Protein AF-A0A3A4RQ75-F1 (afdb_monomer_lite)

Structure (mmCIF, N/CA/C/O backbone):
data_AF-A0A3A4RQ75-F1
#
_entry.id   AF-A0A3A4RQ75-F1
#
loop_
_atom_site.group_PDB
_atom_site.id
_atom_site.type_symbol
_atom_site.label_atom_id
_atom_site.label_alt_id
_atom_site.label_comp_id
_atom_site.label_asym_id
_atom_site.label_entity_id
_atom_site.label_seq_id
_atom_site.pdbx_PDB_ins_code
_atom_site.Cartn_x
_atom_site.Cartn_y
_atom_site.Cartn_z
_atom_site.occupancy
_atom_site.B_iso_or_equiv
_atom_site.auth_seq_id
_atom_site.auth_comp_id
_atom_site.auth_asym_id
_atom_site.auth_atom_id
_atom_site.pdbx_PDB_model_num
ATOM 1 N N . MET A 1 1 ? -3.845 3.903 -29.413 1.00 38.28 1 MET A N 1
ATOM 2 C CA . MET A 1 1 ? -3.637 4.191 -27.975 1.00 38.28 1 MET A CA 1
ATOM 3 C C . MET A 1 1 ? -4.448 3.192 -27.161 1.00 38.28 1 MET A C 1
ATOM 5 O O . MET A 1 1 ? -5.666 3.188 -27.273 1.00 38.28 1 MET A O 1
ATOM 9 N N . GLY A 1 2 ? -3.789 2.283 -26.436 1.00 48.56 2 GLY A N 1
ATOM 10 C CA . GLY A 1 2 ? -4.466 1.255 -25.636 1.00 48.56 2 GLY A CA 1
ATOM 11 C C . GLY A 1 2 ? -5.248 1.864 -24.469 1.00 48.56 2 GLY A C 1
ATOM 12 O O . GLY A 1 2 ? -4.788 2.810 -23.832 1.00 48.56 2 GLY A O 1
ATOM 13 N N . LYS A 1 3 ? -6.444 1.336 -24.199 1.00 44.88 3 LYS A N 1
ATOM 14 C CA . LYS A 1 3 ? -7.322 1.770 -23.105 1.00 44.88 3 LYS A CA 1
ATOM 15 C C . LYS A 1 3 ? -6.610 1.558 -21.765 1.00 44.88 3 LYS A C 1
ATOM 17 O O . LYS A 1 3 ? -6.373 0.421 -21.365 1.00 44.88 3 LYS A O 1
ATOM 22 N N . GLN A 1 4 ? -6.276 2.639 -21.062 1.00 58.47 4 GLN A N 1
ATOM 23 C CA . GLN A 1 4 ? -5.659 2.553 -19.739 1.00 58.47 4 GLN A CA 1
ATOM 24 C C . GLN A 1 4 ? -6.711 2.066 -18.733 1.00 58.47 4 GLN A C 1
ATOM 26 O O . GLN A 1 4 ? -7.578 2.821 -18.294 1.00 58.47 4 GLN A O 1
ATOM 31 N N . ILE A 1 5 ? -6.679 0.775 -18.394 1.00 66.75 5 ILE A N 1
ATOM 32 C CA . ILE A 1 5 ? -7.553 0.215 -17.362 1.00 66.75 5 ILE A CA 1
ATOM 33 C C . ILE A 1 5 ? -7.132 0.829 -16.024 1.00 66.75 5 ILE A C 1
ATOM 35 O O . ILE A 1 5 ? -6.047 0.554 -15.511 1.00 66.75 5 ILE A O 1
ATOM 39 N N . LYS A 1 6 ? -7.989 1.686 -15.459 1.00 75.06 6 LYS A N 1
ATOM 40 C CA . LYS A 1 6 ? -7.769 2.314 -14.152 1.00 75.06 6 LYS A CA 1
ATOM 41 C C . LYS A 1 6 ? -7.880 1.24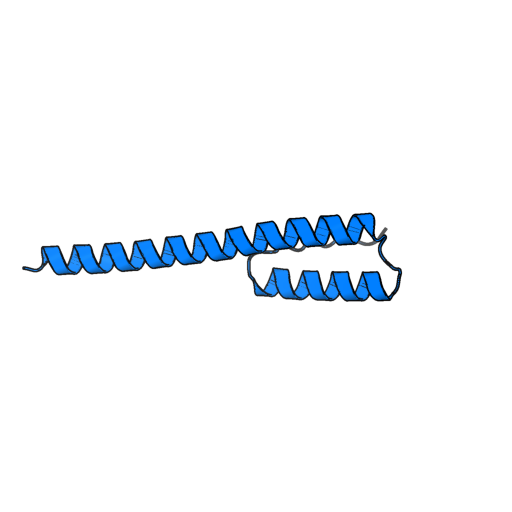6 -13.061 1.00 75.06 6 LYS A C 1
ATOM 43 O O . LYS A 1 6 ? -8.976 0.970 -12.573 1.00 75.06 6 LYS A O 1
ATOM 48 N N . ARG A 1 7 ? -6.756 0.623 -12.691 1.00 77.06 7 ARG A N 1
ATOM 49 C CA . ARG A 1 7 ? -6.706 -0.309 -11.555 1.00 77.06 7 ARG A CA 1
ATOM 50 C C . ARG A 1 7 ? -7.034 0.452 -10.269 1.00 77.06 7 ARG A C 1
ATOM 52 O O . ARG A 1 7 ? -6.464 1.507 -10.002 1.00 77.06 7 ARG A O 1
ATOM 59 N N . ARG A 1 8 ? -7.979 -0.073 -9.490 1.00 87.00 8 ARG A N 1
ATOM 60 C CA . ARG A 1 8 ? -8.301 0.428 -8.150 1.00 87.00 8 ARG A CA 1
ATOM 61 C C . ARG A 1 8 ? -7.575 -0.458 -7.148 1.00 87.00 8 ARG A C 1
ATOM 63 O O . ARG A 1 8 ? -7.921 -1.624 -7.035 1.00 87.00 8 ARG A O 1
ATOM 70 N N . LEU A 1 9 ? -6.579 0.091 -6.464 1.00 93.12 9 LEU A N 1
ATOM 71 C CA . LEU A 1 9 ? -5.833 -0.613 -5.425 1.00 93.12 9 LEU A CA 1
ATOM 72 C C . LEU A 1 9 ? -6.586 -0.443 -4.102 1.00 93.12 9 LEU A C 1
ATOM 74 O O . LEU A 1 9 ? -6.501 0.618 -3.491 1.00 93.12 9 LEU A O 1
ATOM 78 N N . ARG A 1 10 ? -7.416 -1.422 -3.728 1.00 93.69 10 ARG A N 1
ATOM 79 C CA . ARG A 1 10 ? -8.268 -1.340 -2.525 1.00 93.69 10 ARG A CA 1
ATOM 80 C C . ARG A 1 10 ? -7.766 -2.215 -1.389 1.00 93.69 10 ARG A C 1
ATOM 82 O O . ARG A 1 10 ? -8.061 -1.930 -0.239 1.00 93.69 10 ARG A O 1
ATOM 89 N N . THR A 1 11 ? -7.049 -3.276 -1.725 1.00 96.06 11 THR A N 1
ATOM 90 C CA . THR A 1 11 ? -6.573 -4.280 -0.777 1.00 96.06 11 THR A CA 1
ATOM 91 C C . THR A 1 11 ? -5.051 -4.369 -0.799 1.00 96.06 11 THR A C 1
ATOM 93 O O . THR A 1 11 ? -4.406 -4.007 -1.788 1.00 96.06 11 THR A O 1
ATOM 96 N N . MET A 1 12 ? -4.470 -4.933 0.262 1.00 96.94 12 MET A N 1
ATOM 97 C CA . MET A 1 12 ? -3.043 -5.277 0.286 1.00 96.94 12 MET A CA 1
ATOM 98 C C . MET A 1 12 ? -2.659 -6.244 -0.841 1.00 96.94 12 MET A C 1
ATOM 100 O O . MET A 1 12 ? -1.543 -6.193 -1.357 1.00 96.94 12 MET A O 1
ATOM 104 N N . GLU A 1 13 ? -3.586 -7.098 -1.282 1.00 96.50 13 GLU A N 1
ATOM 105 C CA . GLU A 1 13 ? -3.365 -7.958 -2.440 1.00 96.50 13 GLU A CA 1
ATOM 106 C C . GLU A 1 13 ? -3.239 -7.165 -3.746 1.00 96.50 13 GLU A C 1
ATOM 108 O O . GLU A 1 13 ? -2.346 -7.454 -4.547 1.00 96.50 13 GLU A O 1
ATOM 113 N N . ASP A 1 14 ? -4.072 -6.146 -3.952 1.00 96.06 14 ASP A N 1
ATOM 114 C CA . ASP A 1 14 ? -3.960 -5.286 -5.129 1.00 96.06 14 ASP A CA 1
ATOM 115 C C . ASP A 1 14 ? -2.611 -4.561 -5.150 1.00 96.06 14 ASP A C 1
ATOM 117 O O . ASP A 1 14 ? -1.945 -4.521 -6.187 1.00 96.06 14 ASP A O 1
ATOM 121 N N . VAL A 1 15 ? -2.188 -4.027 -3.996 1.00 96.94 15 VAL A N 1
ATOM 122 C CA . VAL A 1 15 ? -0.885 -3.366 -3.829 1.00 96.94 15 VAL A CA 1
ATOM 123 C C . VAL A 1 15 ? 0.250 -4.338 -4.146 1.00 96.94 15 VAL A C 1
ATOM 125 O O . VAL A 1 15 ? 1.127 -4.008 -4.944 1.00 96.94 15 VAL A O 1
ATOM 128 N N . ARG A 1 16 ? 0.202 -5.561 -3.599 1.00 97.06 16 ARG A N 1
ATOM 129 C CA . ARG A 1 16 ? 1.192 -6.618 -3.858 1.00 97.06 16 ARG A CA 1
ATOM 130 C C . ARG A 1 16 ? 1.299 -6.939 -5.347 1.00 97.06 16 ARG A C 1
ATOM 132 O O . ARG A 1 16 ? 2.402 -6.959 -5.890 1.00 97.06 16 ARG A O 1
ATOM 139 N N . ARG A 1 17 ? 0.165 -7.182 -6.014 1.00 96.81 17 ARG A N 1
ATOM 140 C CA . ARG A 1 17 ? 0.121 -7.508 -7.451 1.00 96.81 17 ARG A CA 1
ATOM 141 C C . ARG A 1 17 ? 0.668 -6.358 -8.293 1.00 96.81 17 ARG A C 1
ATOM 143 O O . ARG A 1 17 ? 1.468 -6.582 -9.193 1.00 96.81 17 ARG A O 1
ATOM 150 N N . PHE A 1 18 ? 0.280 -5.124 -7.980 1.00 96.44 18 PHE A N 1
ATOM 151 C CA . PHE A 1 18 ? 0.755 -3.952 -8.710 1.00 96.44 18 PHE A CA 1
ATOM 152 C C . PHE A 1 18 ? 2.257 -3.708 -8.512 1.00 96.44 18 PHE A C 1
ATOM 154 O O . PHE A 1 18 ? 2.956 -3.367 -9.468 1.00 96.44 18 PHE A O 1
ATOM 161 N N . LEU A 1 19 ? 2.771 -3.901 -7.295 1.00 97.06 19 LEU A N 1
ATOM 162 C CA . LEU A 1 19 ? 4.199 -3.785 -7.017 1.00 97.06 19 LEU A CA 1
ATOM 163 C C . LEU A 1 19 ? 4.997 -4.841 -7.788 1.00 97.06 19 LEU A C 1
ATOM 165 O O . LEU A 1 19 ? 5.978 -4.491 -8.436 1.00 97.06 19 LEU A O 1
ATOM 169 N N . ALA A 1 20 ? 4.546 -6.100 -7.788 1.00 97.81 20 ALA A N 1
ATOM 170 C CA . ALA A 1 20 ? 5.177 -7.169 -8.562 1.00 97.81 20 ALA A CA 1
ATOM 171 C C . ALA A 1 20 ? 5.206 -6.846 -10.066 1.00 97.81 20 ALA A C 1
ATOM 173 O O . ALA A 1 20 ? 6.253 -6.952 -10.701 1.00 97.81 20 ALA A O 1
ATOM 174 N N . ASP A 1 21 ? 4.089 -6.367 -10.624 1.00 96.62 21 ASP A N 1
ATOM 175 C CA . ASP A 1 21 ? 4.023 -5.926 -12.023 1.00 96.62 21 ASP A CA 1
ATOM 176 C C . ASP A 1 21 ? 4.994 -4.770 -12.308 1.00 96.62 21 ASP A C 1
ATOM 178 O O . ASP A 1 21 ? 5.595 -4.726 -13.381 1.00 96.62 21 ASP A O 1
ATOM 182 N N . THR A 1 22 ? 5.153 -3.837 -11.364 1.00 96.50 22 THR A N 1
ATOM 183 C CA . THR A 1 22 ? 6.071 -2.692 -11.490 1.00 96.50 22 THR A CA 1
ATOM 184 C C . THR A 1 22 ? 7.531 -3.143 -11.458 1.00 96.50 22 THR A C 1
ATOM 186 O O . THR A 1 22 ? 8.317 -2.695 -12.287 1.00 96.50 22 THR A O 1
ATOM 189 N N . VAL A 1 23 ? 7.891 -4.058 -10.552 1.00 97.69 23 VAL A N 1
ATOM 190 C CA . VAL A 1 23 ? 9.240 -4.647 -10.476 1.00 97.69 23 VAL A CA 1
ATOM 191 C C . VAL A 1 23 ? 9.568 -5.401 -11.761 1.00 97.69 23 VAL A C 1
ATOM 193 O O . VAL A 1 23 ? 10.643 -5.231 -12.324 1.00 97.69 23 VAL A O 1
ATOM 196 N N . ASN A 1 24 ? 8.617 -6.183 -12.269 1.00 98.06 24 ASN A N 1
ATOM 197 C CA . ASN A 1 24 ? 8.786 -6.915 -13.518 1.00 98.06 24 ASN A CA 1
ATOM 198 C C . ASN A 1 24 ? 8.969 -5.979 -14.723 1.00 98.06 24 ASN A C 1
ATOM 200 O O . ASN A 1 24 ? 9.800 -6.264 -15.577 1.00 98.06 24 ASN A O 1
ATOM 204 N N . GLN A 1 25 ? 8.221 -4.872 -14.793 1.00 97.38 25 GLN A N 1
ATOM 205 C CA . GLN A 1 25 ? 8.414 -3.841 -15.823 1.00 97.38 25 GLN A CA 1
ATOM 206 C C . GLN A 1 25 ? 9.787 -3.174 -15.701 1.00 97.38 25 GLN A C 1
ATOM 208 O O . GLN A 1 25 ? 10.446 -2.956 -16.710 1.00 97.38 25 GLN A O 1
ATOM 213 N N . PHE A 1 26 ? 10.232 -2.875 -14.478 1.00 97.94 26 PHE A N 1
ATOM 214 C CA . PHE A 1 26 ? 11.538 -2.257 -14.242 1.00 97.94 26 PHE A CA 1
ATOM 215 C C . PHE A 1 26 ? 12.682 -3.176 -14.676 1.00 97.94 26 PHE A C 1
ATOM 217 O O . PHE A 1 26 ? 13.559 -2.747 -15.409 1.00 97.94 26 PHE A O 1
ATOM 224 N N . ASN A 1 27 ? 12.619 -4.461 -14.323 1.00 97.81 27 ASN A N 1
ATOM 225 C CA . ASN A 1 27 ? 13.621 -5.452 -14.726 1.00 97.81 27 ASN A CA 1
ATOM 226 C C . ASN A 1 27 ? 13.655 -5.724 -16.240 1.00 97.81 27 ASN A C 1
ATOM 228 O O . ASN A 1 27 ? 14.618 -6.309 -16.726 1.00 97.81 27 ASN A O 1
ATOM 232 N N . ARG A 1 28 ? 12.592 -5.364 -16.972 1.00 98.06 28 ARG A N 1
ATOM 233 C CA . ARG A 1 28 ? 12.524 -5.445 -18.440 1.00 98.06 28 ARG A CA 1
ATOM 234 C C . ARG A 1 28 ? 12.824 -4.109 -19.129 1.00 98.06 28 ARG A C 1
ATOM 236 O O . ARG A 1 28 ? 12.582 -3.999 -20.326 1.00 98.06 28 ARG A O 1
ATOM 243 N N . ASP A 1 29 ? 13.272 -3.098 -18.384 1.00 97.50 29 ASP A N 1
ATOM 244 C CA . ASP A 1 29 ? 13.515 -1.738 -18.880 1.00 97.50 29 ASP A CA 1
ATOM 245 C C . ASP A 1 29 ? 12.277 -1.083 -19.538 1.00 97.50 29 ASP A C 1
ATOM 247 O O . ASP A 1 29 ? 12.375 -0.159 -20.341 1.00 97.50 29 ASP A O 1
ATOM 251 N N . GLU A 1 30 ? 11.068 -1.526 -19.173 1.00 97.31 30 GLU A N 1
ATOM 252 C CA . GLU A 1 30 ? 9.794 -0.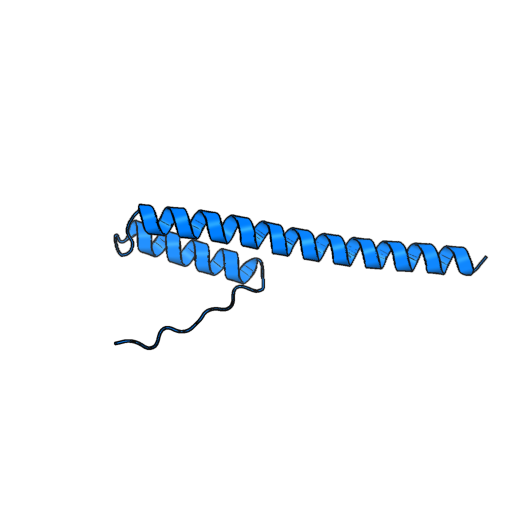981 -19.676 1.00 97.31 30 GLU A CA 1
ATOM 253 C C . GLU A 1 30 ? 9.349 0.276 -18.905 1.00 97.31 30 GLU A C 1
ATOM 255 O O . GLU A 1 30 ? 8.372 0.943 -19.266 1.00 97.31 30 GLU A O 1
ATOM 260 N N . ILE A 1 31 ? 10.035 0.595 -17.805 1.00 96.50 31 ILE A N 1
ATOM 261 C CA . ILE A 1 31 ? 9.752 1.750 -16.959 1.00 96.50 31 ILE A CA 1
ATOM 262 C C . ILE A 1 31 ? 11.039 2.365 -16.408 1.00 96.50 31 ILE A C 1
ATOM 264 O O . ILE A 1 31 ? 11.896 1.687 -15.855 1.00 96.50 31 ILE A O 1
ATOM 268 N N . GLU A 1 32 ? 11.121 3.690 -16.489 1.00 97.25 32 GLU A N 1
ATOM 269 C CA . GLU A 1 32 ? 12.235 4.478 -15.960 1.00 97.25 32 GLU A CA 1
ATOM 270 C C . GLU A 1 32 ? 12.370 4.376 -14.434 1.00 97.25 32 GLU A C 1
ATOM 272 O O . GLU A 1 32 ? 11.373 4.454 -13.701 1.00 97.25 32 GLU A O 1
ATOM 277 N N . ALA A 1 33 ? 13.612 4.351 -13.940 1.00 96.38 33 ALA A N 1
ATOM 278 C CA . ALA A 1 33 ? 13.933 4.256 -12.512 1.00 96.38 33 ALA A CA 1
ATOM 279 C C . ALA A 1 33 ? 13.221 5.322 -11.661 1.00 96.38 33 ALA A C 1
ATOM 281 O O . ALA A 1 33 ? 12.622 5.015 -10.632 1.00 96.38 33 ALA A O 1
ATOM 282 N N . ASN A 1 34 ? 13.198 6.581 -12.115 1.00 97.31 34 ASN A N 1
ATOM 283 C CA . ASN A 1 34 ? 12.520 7.673 -11.404 1.00 97.31 34 ASN A CA 1
ATOM 284 C C . ASN A 1 34 ? 11.009 7.414 -11.245 1.00 97.31 34 ASN A C 1
ATOM 286 O O . ASN A 1 34 ? 10.411 7.711 -10.208 1.00 97.31 34 ASN A O 1
ATOM 290 N N . LYS A 1 35 ? 10.374 6.842 -12.272 1.00 96.31 35 LYS A N 1
ATOM 291 C CA . LYS A 1 35 ? 8.946 6.519 -12.239 1.00 96.31 35 LYS A CA 1
ATOM 292 C C . LYS A 1 35 ? 8.684 5.307 -11.344 1.00 96.31 35 LYS A C 1
ATOM 294 O O . LYS A 1 35 ? 7.750 5.361 -10.545 1.00 96.31 35 LYS A O 1
ATOM 299 N N . ALA A 1 36 ? 9.520 4.271 -11.423 1.00 97.00 36 ALA A N 1
ATOM 300 C CA . ALA A 1 36 ? 9.444 3.101 -10.550 1.00 97.00 36 ALA A CA 1
ATOM 301 C C . ALA A 1 36 ? 9.569 3.490 -9.065 1.00 97.00 36 ALA A C 1
ATOM 303 O O . ALA A 1 36 ? 8.721 3.106 -8.260 1.00 97.00 36 ALA A O 1
ATOM 304 N N . SER A 1 37 ? 10.538 4.342 -8.715 1.00 97.44 37 SER A N 1
ATOM 305 C CA . SER A 1 37 ? 10.734 4.835 -7.344 1.00 97.44 37 SER A CA 1
ATOM 306 C C . SER A 1 37 ? 9.519 5.595 -6.808 1.00 97.44 37 SER A C 1
ATOM 308 O O . SER A 1 37 ? 9.067 5.342 -5.690 1.00 97.44 37 SER A O 1
ATOM 310 N N . LYS A 1 38 ? 8.932 6.492 -7.612 1.00 98.06 38 LYS A N 1
ATOM 311 C CA . LYS A 1 38 ? 7.717 7.230 -7.226 1.00 98.06 38 LYS A CA 1
ATOM 312 C C . LYS A 1 38 ? 6.522 6.299 -7.024 1.00 98.06 38 LYS A C 1
ATOM 314 O O . LYS A 1 38 ? 5.777 6.473 -6.062 1.00 98.06 38 LYS A O 1
ATOM 319 N N . LEU A 1 39 ? 6.346 5.306 -7.899 1.00 96.81 39 LEU A N 1
ATOM 320 C CA . LEU A 1 39 ? 5.293 4.301 -7.742 1.00 96.81 39 LEU A CA 1
ATOM 321 C C . LEU A 1 39 ? 5.498 3.477 -6.470 1.00 96.81 39 LEU A C 1
ATOM 323 O O . LEU A 1 39 ? 4.550 3.315 -5.710 1.00 96.81 39 LEU A O 1
ATOM 327 N N . GLY A 1 40 ? 6.725 3.026 -6.195 1.00 97.31 40 GLY A N 1
ATOM 328 C CA . GLY A 1 40 ? 7.058 2.297 -4.971 1.00 97.31 40 GLY A CA 1
ATOM 329 C C . GLY A 1 40 ? 6.706 3.083 -3.706 1.00 97.31 40 GLY A C 1
ATOM 330 O O . GLY A 1 40 ? 6.051 2.552 -2.811 1.00 97.31 40 GLY A O 1
ATOM 331 N N . TYR A 1 41 ? 7.050 4.372 -3.666 1.00 98.38 41 TYR A N 1
ATOM 332 C CA . TYR A 1 41 ? 6.707 5.249 -2.545 1.00 98.38 41 TYR A CA 1
ATOM 333 C C . TYR A 1 41 ? 5.190 5.405 -2.351 1.00 98.38 41 TYR A C 1
ATOM 335 O O . TYR A 1 41 ? 4.680 5.261 -1.240 1.00 98.38 41 TYR A O 1
ATOM 343 N N . LEU A 1 42 ? 4.445 5.644 -3.433 1.00 97.88 42 LEU A N 1
ATOM 344 C CA . LEU A 1 42 ? 2.985 5.766 -3.373 1.00 97.88 42 LEU A CA 1
ATOM 345 C C . LEU A 1 42 ? 2.309 4.464 -2.921 1.00 97.88 42 LEU A C 1
ATOM 347 O O . LEU A 1 42 ? 1.369 4.502 -2.129 1.00 97.88 42 LEU A O 1
ATOM 351 N N . LEU A 1 43 ? 2.801 3.313 -3.389 1.00 97.44 43 LEU A N 1
ATOM 352 C CA . LEU A 1 43 ? 2.315 1.997 -2.968 1.00 97.44 43 LEU A CA 1
ATOM 353 C C . LEU A 1 43 ? 2.584 1.749 -1.483 1.00 97.44 43 LEU A C 1
ATOM 355 O O . LEU A 1 43 ? 1.720 1.209 -0.798 1.00 97.44 43 LEU A O 1
ATOM 359 N N . GLN A 1 44 ? 3.738 2.186 -0.971 1.00 98.12 44 GLN A N 1
ATOM 360 C CA . GLN A 1 44 ? 4.056 2.102 0.453 1.00 98.12 44 GLN A CA 1
ATOM 361 C C . GLN A 1 44 ? 3.105 2.953 1.304 1.00 98.12 44 GLN A C 1
ATOM 363 O O . GLN A 1 44 ? 2.627 2.478 2.333 1.00 98.12 44 GLN A O 1
ATOM 368 N N . ILE A 1 45 ? 2.812 4.192 0.892 1.00 98.25 45 ILE A N 1
ATOM 369 C CA . ILE A 1 45 ? 1.829 5.036 1.591 1.00 98.25 45 ILE A CA 1
ATOM 370 C C . ILE A 1 45 ? 0.468 4.345 1.606 1.00 98.25 45 ILE A C 1
ATOM 372 O O . ILE A 1 45 ? -0.158 4.247 2.658 1.00 98.25 45 ILE A O 1
ATOM 376 N N . LEU A 1 46 ? 0.021 3.842 0.454 1.00 97.81 46 LEU A N 1
ATOM 377 C CA . LEU A 1 46 ? -1.276 3.186 0.349 1.00 97.81 46 LEU A CA 1
ATOM 378 C C . LEU A 1 46 ? -1.361 1.929 1.224 1.00 97.81 46 LEU A C 1
ATOM 380 O O . LEU A 1 46 ? -2.371 1.738 1.893 1.00 97.81 46 LEU A O 1
A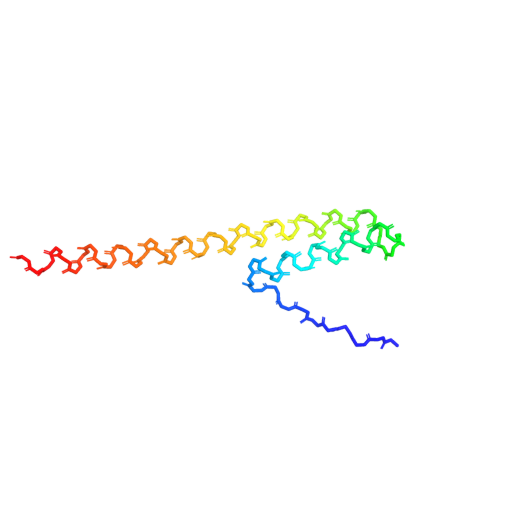TOM 384 N N . ALA A 1 47 ? -0.305 1.113 1.261 1.00 98.00 47 ALA A N 1
ATOM 385 C CA . ALA A 1 47 ? -0.231 -0.050 2.142 1.00 98.00 47 ALA A CA 1
ATOM 386 C C . ALA A 1 47 ? -0.445 0.344 3.610 1.00 98.00 47 ALA A C 1
ATOM 388 O O . ALA A 1 47 ? -1.308 -0.217 4.276 1.00 98.00 47 ALA A O 1
ATOM 389 N N . ARG A 1 48 ? 0.257 1.384 4.081 1.00 98.19 48 ARG A N 1
ATOM 390 C CA . ARG A 1 48 ? 0.109 1.891 5.455 1.00 98.19 48 ARG A CA 1
ATOM 391 C C . ARG A 1 48 ? -1.294 2.415 5.748 1.00 98.19 48 ARG A C 1
ATOM 393 O O . ARG A 1 48 ? -1.785 2.232 6.853 1.00 98.19 48 ARG A O 1
ATOM 400 N N . VAL A 1 49 ? -1.934 3.073 4.780 1.00 97.88 49 VAL A N 1
ATOM 401 C CA . VAL A 1 49 ? -3.316 3.554 4.937 1.00 97.88 49 VAL A CA 1
ATOM 402 C C . VAL A 1 49 ? -4.282 2.380 5.083 1.00 97.88 49 VAL A C 1
ATOM 404 O O . VAL A 1 49 ? -5.121 2.415 5.976 1.00 97.88 49 VAL A O 1
ATOM 407 N N . ILE A 1 50 ? -4.143 1.340 4.253 1.00 96.88 50 ILE A N 1
ATOM 408 C CA . ILE A 1 50 ? -4.982 0.134 4.326 1.00 96.88 50 ILE A CA 1
ATOM 409 C C . ILE A 1 50 ? -4.779 -0.576 5.672 1.00 96.88 50 ILE A C 1
ATOM 411 O O . ILE A 1 50 ? -5.749 -0.862 6.371 1.00 96.88 50 ILE A O 1
ATOM 415 N N . GLU A 1 51 ? -3.525 -0.798 6.072 1.00 97.06 51 GLU A N 1
ATOM 416 C CA . GLU A 1 51 ? -3.188 -1.398 7.369 1.00 97.06 51 GLU A CA 1
ATOM 417 C C . GLU A 1 51 ? -3.761 -0.582 8.537 1.00 97.06 51 GLU A C 1
ATOM 419 O O . GLU A 1 51 ? -4.359 -1.145 9.455 1.00 97.06 51 GLU A O 1
ATOM 424 N N . GLY A 1 52 ? -3.625 0.748 8.484 1.00 97.81 52 GLY A N 1
ATOM 425 C CA . GLY A 1 52 ? -4.177 1.664 9.479 1.00 97.81 52 GLY A CA 1
ATOM 426 C C . GLY A 1 52 ? -5.698 1.570 9.579 1.00 97.81 52 GLY A C 1
ATOM 427 O O . GLY A 1 52 ? -6.222 1.393 10.676 1.00 97.81 52 GLY A O 1
ATOM 428 N N . SER A 1 53 ? -6.409 1.601 8.448 1.00 97.00 53 SER A N 1
ATOM 429 C CA . SER A 1 53 ? -7.875 1.521 8.439 1.00 97.00 53 SER A CA 1
ATOM 430 C C . SER A 1 53 ? -8.410 0.176 8.935 1.00 97.00 53 SER A C 1
ATOM 432 O O . SER A 1 53 ? -9.433 0.127 9.624 1.00 97.00 53 SER A O 1
ATOM 434 N N . ASP A 1 54 ? -7.710 -0.917 8.622 1.00 96.50 54 ASP A N 1
ATOM 435 C CA . ASP A 1 54 ? -8.081 -2.257 9.081 1.00 96.50 54 ASP A CA 1
ATOM 436 C C . ASP A 1 54 ? -7.890 -2.380 10.599 1.00 96.50 54 ASP A C 1
ATOM 438 O O . ASP A 1 54 ? -8.737 -2.940 11.301 1.00 96.50 54 ASP A O 1
ATOM 442 N N . LEU A 1 55 ? -6.794 -1.828 11.131 1.00 97.69 55 LEU A N 1
ATOM 443 C CA . LEU A 1 55 ? -6.538 -1.788 12.569 1.00 97.69 55 LEU A CA 1
ATOM 444 C C . LEU A 1 55 ? -7.551 -0.910 13.308 1.00 97.69 55 LEU A C 1
ATOM 446 O O . LEU A 1 55 ? -8.099 -1.364 14.311 1.00 97.69 55 LEU A O 1
ATOM 450 N N . GLU A 1 56 ? -7.844 0.293 12.811 1.00 97.94 56 GLU A N 1
ATOM 451 C CA . GLU A 1 56 ? -8.870 1.175 13.385 1.00 97.94 56 GLU A CA 1
ATOM 452 C C . GLU A 1 56 ? -10.230 0.473 13.457 1.00 97.94 56 GLU A C 1
ATOM 454 O O . GLU A 1 56 ? -10.877 0.476 14.505 1.00 97.94 56 GLU A O 1
ATOM 459 N N . SER A 1 57 ? -10.631 -0.204 12.378 1.00 97.38 57 SER A N 1
ATOM 460 C CA . SER A 1 57 ? -11.893 -0.952 12.327 1.00 97.38 57 SER A CA 1
ATOM 461 C C . SER A 1 57 ? -11.939 -2.062 13.381 1.00 97.38 57 SER A C 1
ATOM 463 O O . SER A 1 57 ? -12.908 -2.179 14.134 1.00 97.38 57 SER A O 1
ATOM 465 N N . ARG A 1 58 ? -10.857 -2.841 13.504 1.00 97.38 58 ARG A N 1
ATOM 466 C CA . ARG A 1 58 ? -10.740 -3.913 14.505 1.00 97.38 58 ARG A CA 1
ATOM 467 C C . ARG A 1 58 ? -10.762 -3.37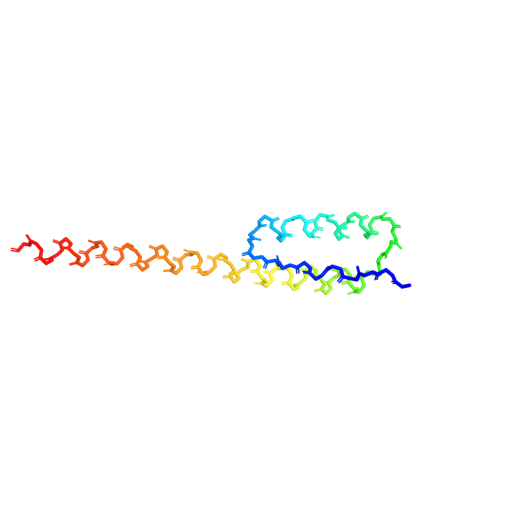7 15.937 1.00 97.38 58 ARG A C 1
ATOM 469 O O . ARG A 1 58 ? -11.390 -3.983 16.802 1.00 97.38 58 ARG A O 1
ATOM 476 N N . VAL A 1 59 ? -10.099 -2.250 16.202 1.00 98.12 59 VAL A N 1
ATOM 477 C CA . VAL A 1 59 ? -10.127 -1.596 17.520 1.00 98.12 59 VAL A CA 1
ATOM 478 C C . VAL A 1 59 ? -11.549 -1.157 17.863 1.00 98.12 59 VAL A C 1
ATOM 480 O O . VAL A 1 59 ? -12.041 -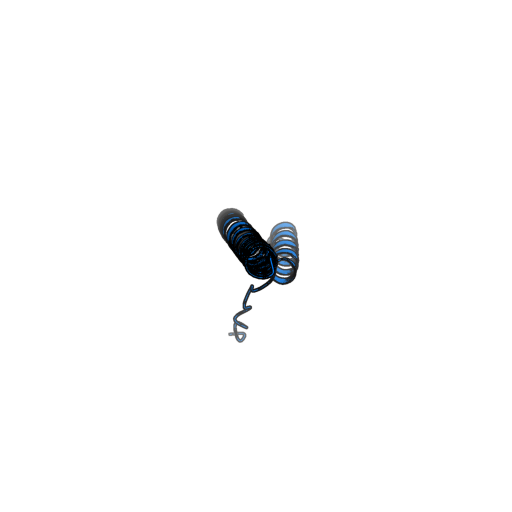1.498 18.938 1.00 98.12 59 VAL A O 1
ATOM 483 N N . GLN A 1 60 ? -12.257 -0.513 16.934 1.00 97.69 60 GLN A N 1
ATOM 484 C CA . GLN A 1 60 ? -13.646 -0.095 17.147 1.00 97.69 60 GLN A CA 1
ATOM 485 C C . GLN A 1 60 ? -14.581 -1.279 17.447 1.00 97.69 60 GLN A C 1
ATOM 487 O O . GLN A 1 60 ? -15.489 -1.167 18.274 1.00 97.69 60 GLN A O 1
ATOM 492 N N . GLU A 1 61 ? -14.395 -2.425 16.791 1.00 97.19 61 GLU A N 1
ATOM 493 C CA . GLU A 1 61 ? -15.160 -3.647 17.077 1.00 97.19 61 GLU A CA 1
ATOM 494 C C . GLU A 1 61 ? -14.889 -4.195 18.485 1.00 97.19 61 GLU A C 1
ATOM 496 O O . GLU A 1 61 ? -15.823 -4.579 19.206 1.00 97.19 61 GLU A O 1
ATOM 501 N N . LEU A 1 62 ? -13.623 -4.190 18.909 1.00 97.06 62 LEU A N 1
ATOM 502 C CA . LEU A 1 62 ? -13.230 -4.592 20.259 1.00 97.06 62 LEU A CA 1
ATOM 503 C C . LEU A 1 62 ? -13.828 -3.654 21.314 1.00 97.06 62 LEU A C 1
ATOM 505 O O . LEU A 1 62 ? -14.442 -4.127 22.272 1.00 97.06 62 LEU A O 1
ATOM 509 N N . GLU A 1 63 ? -13.731 -2.339 21.113 1.00 96.50 63 GLU A N 1
ATOM 510 C CA . GLU A 1 63 ? -14.301 -1.325 22.007 1.00 96.50 63 GLU A CA 1
ATOM 511 C C . GLU A 1 63 ? -15.820 -1.475 22.147 1.00 96.50 63 GLU A C 1
ATOM 513 O O . GLU A 1 63 ? -16.355 -1.457 23.260 1.00 96.50 63 GLU A O 1
ATOM 518 N N . LYS A 1 64 ? -16.534 -1.708 21.036 1.00 96.00 64 LYS A N 1
ATOM 519 C CA . LYS A 1 64 ? -17.978 -2.001 21.056 1.00 96.00 64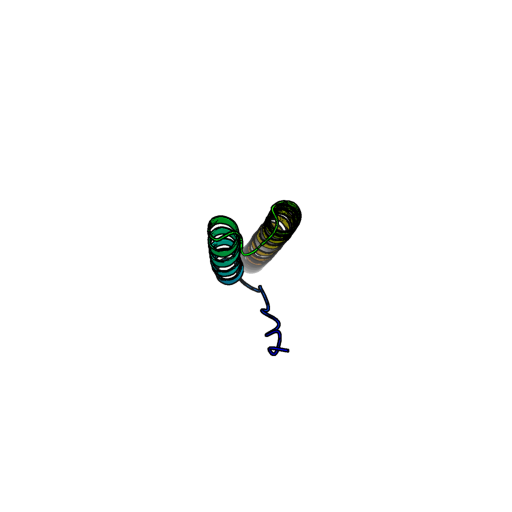 LYS A CA 1
ATOM 520 C C . LYS A 1 64 ? -18.283 -3.238 21.896 1.00 96.00 64 LYS A C 1
ATOM 522 O O . LYS A 1 64 ? -19.192 -3.204 22.726 1.00 96.00 64 LYS A O 1
ATOM 527 N N . THR A 1 65 ? -17.516 -4.311 21.713 1.00 95.06 65 THR A N 1
ATOM 528 C CA . THR A 1 65 ? -17.711 -5.576 22.434 1.00 95.06 65 THR A CA 1
ATOM 529 C C . THR A 1 65 ? -17.485 -5.412 23.938 1.00 95.06 65 THR A C 1
ATOM 531 O O . THR A 1 65 ? -18.274 -5.912 24.744 1.00 95.06 65 THR A O 1
ATOM 534 N N . ILE A 1 66 ? -16.438 -4.687 24.335 1.00 95.12 66 ILE A N 1
ATOM 535 C CA . ILE A 1 66 ? -16.127 -4.408 25.744 1.00 95.12 66 ILE A CA 1
ATOM 536 C C . ILE A 1 66 ? -17.242 -3.566 26.380 1.00 95.12 66 ILE A C 1
ATOM 538 O O . ILE A 1 66 ? -17.773 -3.940 27.429 1.00 95.12 66 ILE A O 1
ATOM 542 N N . ASN A 1 67 ? -17.672 -2.493 25.712 1.00 91.75 67 ASN A N 1
ATOM 543 C CA . ASN A 1 67 ? -18.737 -1.614 26.200 1.00 91.75 67 ASN A CA 1
ATOM 544 C C . ASN A 1 67 ? -20.088 -2.335 26.342 1.00 91.75 67 ASN A C 1
ATOM 546 O O . ASN A 1 67 ? -20.832 -2.087 27.292 1.00 91.75 67 ASN A O 1
ATOM 550 N N . GLN A 1 68 ? -20.412 -3.259 25.433 1.00 87.56 68 GLN A N 1
ATOM 551 C CA . GLN A 1 68 ? -21.621 -4.081 25.534 1.00 87.56 68 GLN A CA 1
ATOM 552 C C . GLN A 1 68 ? -21.571 -5.061 26.714 1.00 87.56 68 GLN A C 1
ATOM 554 O O . GLN A 1 68 ? -22.589 -5.268 27.372 1.00 87.56 68 GLN A O 1
ATOM 559 N N . LYS A 1 69 ? -20.404 -5.650 27.010 1.00 79.88 69 LYS A N 1
ATOM 560 C CA . LYS A 1 69 ? -20.224 -6.536 28.174 1.00 79.88 69 LYS A CA 1
ATOM 561 C C . LYS A 1 69 ? -20.310 -5.775 29.499 1.00 79.88 69 LYS A C 1
ATOM 563 O O . LYS A 1 69 ? -20.885 -6.299 30.446 1.00 79.88 69 LYS A O 1
ATOM 568 N N . GLY A 1 70 ? -19.790 -4.547 29.558 1.00 74.44 70 GLY A N 1
ATOM 569 C CA . GLY A 1 70 ? -19.866 -3.689 30.747 1.00 74.44 70 GLY A CA 1
ATOM 570 C C . GLY A 1 70 ? -21.286 -3.233 31.099 1.00 74.44 70 GLY A C 1
ATOM 571 O O . GLY A 1 70 ? -21.600 -3.101 32.273 1.00 74.44 70 GLY A O 1
ATOM 572 N N . LYS A 1 71 ? -22.165 -3.062 30.101 1.00 67.00 71 LYS A N 1
ATOM 573 C CA . LYS A 1 71 ? -23.579 -2.675 30.289 1.00 67.00 71 LYS A CA 1
ATOM 574 C C . LYS A 1 71 ? -24.519 -3.824 30.687 1.00 67.00 71 LYS A C 1
ATOM 576 O O . LYS A 1 71 ? -25.688 -3.571 30.949 1.00 67.00 71 LYS A O 1
ATOM 581 N N . LYS A 1 72 ? -24.051 -5.077 30.661 1.00 59.16 72 LYS A N 1
ATOM 582 C CA . LYS A 1 72 ? -24.840 -6.278 31.011 1.00 59.16 72 LYS A CA 1
ATOM 583 C C . LYS A 1 72 ? -24.628 -6.756 32.461 1.00 59.16 72 LYS A C 1
ATOM 585 O O . LYS A 1 72 ? -25.075 -7.851 32.792 1.00 59.16 72 LYS A O 1
ATOM 590 N N . LYS A 1 73 ? -23.934 -5.976 33.292 1.00 49.06 73 LYS A N 1
ATOM 591 C CA . LYS A 1 73 ? -23.825 -6.161 34.748 1.00 49.06 73 LYS A CA 1
ATOM 592 C C . LYS A 1 73 ? -24.620 -5.073 35.451 1.00 49.06 73 LYS A C 1
ATOM 594 O O . LYS A 1 73 ? -25.146 -5.385 36.535 1.00 49.06 73 LYS A O 1
#

Sequence (73 aa):
MGKQIKRRLRTMEDVRRFLADTVNQFNRDEIEANKASKLGYLLQILARVIEGSDLESRVQELEKTINQKGKKK

Foldseek 3Di:
DDDDDPDDQQDPVSLVVVLVVLVVCVVVVVDDPVVSVVSVVVSVVVNVVNVVVVVVVVVVVVVVVVVVVVVVD

pLDDT: mean 90.89, std 14.23, range [38.28, 98.38]

Radius of gyration: 19.14 Å; chains: 1; bounding box: 39×16×63 Å

Secondary structure (DSSP, 8-state):
----------SHHHHHHHHHHHHHHHHTT-S-HHHHHHHHHHHHHHHHHHHHHHHHHHHHHHHHHHHHHHTT-